Protein AF-A0A2I1IEX5-F1 (afdb_monomer)

Secondary structure (DSSP, 8-state):
--HHHHHHHHHHHHHHHHHHHTS--B-------B-TTS-B---TT--SS---HHHHHHHHHHHHHHHHHHHS-TTHHHHHHHHHHHHHHHHHHHHHHHHTSTTB-HHHHHHHHHHHHHHHHHHHHHHS-S------TT------SS---TTT-HHHHHHHHHHT--GGGG-

Solvent-accessible surface area (backbone atoms only — not comparable to full-atom values): 9622 Å² total; per-residue (Å²): 116,43,69,65,58,53,43,50,50,48,45,50,46,23,54,51,43,36,59,52,21,61,34,53,36,58,53,81,83,68,75,81,57,52,43,102,82,71,48,69,63,77,56,94,74,80,66,84,81,38,50,44,69,66,45,36,52,48,20,51,53,44,37,53,46,41,55,49,48,70,74,43,58,82,80,49,33,53,59,43,20,51,52,38,26,51,47,16,47,50,37,16,52,55,18,41,59,42,38,74,39,97,46,37,23,76,50,10,52,51,34,17,53,48,14,46,52,40,16,50,51,28,41,51,64,40,72,37,76,93,71,62,56,72,80,60,88,73,58,72,72,81,68,70,90,73,85,81,54,75,91,77,35,70,66,58,53,56,50,33,55,74,72,70,45,64,80,78,75,81,116

Foldseek 3Di:
DALVVLLVVLLVLLVVLLVLQQAAFFAPPDPQPQPPVSHRPPDPPPPDGHGDPQSNVLSVVSNVLSVVCSVDDLVCLQVSLVVQLVSLVVQLVVLVVSCPDPRGDPSSVVSNVSSNVSSVSSCCSSVPDSDNPHPVPPVPPPPPPDDDDCVNDVVVVVVCVVVVHDPVVPD

pLDDT: mean 72.87, std 15.03, range [41.56, 92.31]

Mean predicted aligned error: 15.67 Å

Organism: NCBI:txid479117

Nearest PDB structures (foldseek):
  6q58-assembly1_A  TM=7.663E-01  e=9.012E+00  Streptomyces lividans 1326
  8i9x-assembly1_CY  TM=2.949E-01  e=9.497E+00  Thermochaetoides thermophila DSM 1495

Sequence (171 aa):
MTRGRSVLLLLAAAGILWFVSTRELVTMTGAVNTGPAGVADAAPGASGGGGSPVLTAQAAAFAVTALLLAMLGTAGRRITGVLMVLLGFGYFGTGLGIALGQDASPWAWIAAAAGLAAAAAAGLVGFGRSQWRTSQKFERADIAEGDADPDDDPAAAWDALSRGEDPDDIR

InterPro domains:
  IPR019051 Trp biosynthesis associated, transmembrane protein, Oprn/Chp [PF09534] (7-167)

Structure (mmCIF, N/CA/C/O backbone):
data_AF-A0A2I1IEX5-F1
#
_entry.id   AF-A0A2I1IEX5-F1
#
loop_
_atom_site.group_PDB
_atom_site.id
_atom_site.type_symbol
_atom_site.label_atom_id
_atom_site.label_alt_id
_atom_site.label_comp_id
_atom_site.label_asym_id
_atom_site.label_entity_id
_atom_site.label_seq_id
_atom_site.pdbx_PDB_ins_code
_atom_site.Cartn_x
_atom_site.Cartn_y
_atom_site.Cartn_z
_atom_site.occupancy
_atom_site.B_iso_or_equiv
_atom_site.auth_seq_id
_atom_site.auth_comp_id
_atom_site.auth_asym_id
_atom_site.auth_atom_id
_atom_site.pdbx_PDB_model_num
ATOM 1 N N . MET A 1 1 ? -15.815 -2.029 10.004 1.00 58.78 1 MET A N 1
ATOM 2 C CA . MET A 1 1 ? -14.502 -2.649 10.289 1.00 58.78 1 MET A CA 1
ATOM 3 C C . MET A 1 1 ? -14.078 -2.288 11.701 1.00 58.78 1 MET A C 1
ATOM 5 O O . MET A 1 1 ? -14.383 -1.187 12.139 1.00 58.78 1 MET A O 1
ATOM 9 N N . THR A 1 2 ? -13.443 -3.215 12.419 1.00 71.31 2 THR A N 1
ATOM 10 C CA . THR A 1 2 ? -12.861 -2.949 13.745 1.00 71.31 2 THR A CA 1
ATOM 11 C C . THR A 1 2 ? -11.490 -2.291 13.600 1.00 71.31 2 THR A C 1
ATOM 13 O O . THR A 1 2 ? -10.844 -2.454 12.563 1.00 71.31 2 THR A O 1
ATOM 16 N N . ARG A 1 3 ? -11.023 -1.596 14.649 1.00 68.38 3 ARG A N 1
ATOM 17 C CA . ARG A 1 3 ? -9.741 -0.868 14.631 1.00 68.38 3 ARG A CA 1
ATOM 18 C C . ARG A 1 3 ? -8.564 -1.724 14.179 1.00 68.38 3 ARG A C 1
ATOM 20 O O . ARG A 1 3 ? -7.825 -1.333 13.282 1.00 68.38 3 ARG A O 1
ATOM 27 N N . GLY A 1 4 ? -8.475 -2.931 14.732 1.00 75.69 4 GLY A N 1
ATOM 28 C CA . GLY A 1 4 ? -7.438 -3.895 14.374 1.00 75.69 4 GLY A CA 1
ATOM 29 C C . GLY A 1 4 ? -7.501 -4.343 12.913 1.00 75.69 4 GLY A C 1
ATOM 30 O O . GLY A 1 4 ? -6.470 -4.400 12.260 1.00 75.69 4 GLY A O 1
ATOM 31 N N . ARG A 1 5 ? -8.695 -4.595 12.354 1.00 80.44 5 ARG A N 1
ATOM 32 C CA . ARG A 1 5 ? -8.826 -5.060 10.959 1.00 80.44 5 ARG A CA 1
ATOM 33 C C . ARG A 1 5 ? -8.382 -4.005 9.950 1.00 80.44 5 ARG A C 1
ATOM 35 O O . ARG A 1 5 ? -7.716 -4.350 8.984 1.00 80.44 5 ARG A O 1
ATOM 42 N N . SER A 1 6 ? -8.715 -2.738 10.184 1.00 78.19 6 SER A N 1
ATOM 43 C CA . SER A 1 6 ? -8.294 -1.644 9.306 1.00 78.19 6 SER A CA 1
ATOM 44 C C . SER A 1 6 ? -6.773 -1.464 9.302 1.00 78.19 6 SER A C 1
ATOM 46 O O . SER A 1 6 ? -6.176 -1.329 8.240 1.00 78.19 6 SER A O 1
ATOM 48 N N . VAL A 1 7 ? -6.137 -1.510 10.480 1.00 81.81 7 VAL A N 1
ATOM 49 C CA . VAL A 1 7 ? -4.673 -1.402 10.600 1.00 81.81 7 VAL A CA 1
ATOM 50 C C . VAL A 1 7 ? -3.985 -2.610 9.965 1.00 81.81 7 VAL A C 1
ATOM 52 O O . VAL A 1 7 ? -3.039 -2.435 9.206 1.00 81.81 7 VAL A O 1
ATOM 55 N N . LEU A 1 8 ? -4.490 -3.825 10.204 1.00 85.69 8 LEU A N 1
ATOM 56 C CA . LEU A 1 8 ? -3.949 -5.042 9.593 1.00 85.69 8 LEU A CA 1
ATOM 57 C C . LEU A 1 8 ? -4.045 -5.015 8.065 1.00 85.69 8 LEU A C 1
ATOM 59 O O . LEU 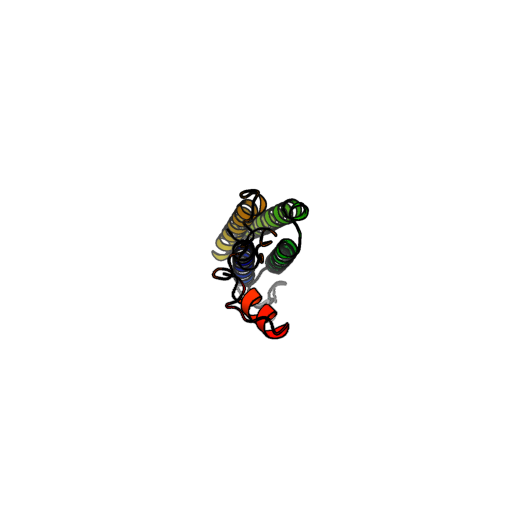A 1 8 ? -3.102 -5.425 7.398 1.00 85.69 8 LEU A O 1
ATOM 63 N N . LEU A 1 9 ? -5.139 -4.491 7.503 1.00 86.62 9 LEU A N 1
ATOM 64 C CA . LEU A 1 9 ? -5.265 -4.318 6.054 1.00 86.62 9 LEU A CA 1
ATOM 65 C C . LEU A 1 9 ? -4.250 -3.318 5.495 1.00 86.62 9 LEU A C 1
ATOM 67 O O . LEU A 1 9 ? -3.648 -3.584 4.458 1.00 86.62 9 LEU A O 1
ATOM 71 N N . LEU A 1 10 ? -4.028 -2.194 6.181 1.00 84.25 10 LEU A N 1
ATOM 72 C CA . LEU A 1 10 ? -3.043 -1.197 5.754 1.00 84.25 10 LEU A CA 1
ATOM 73 C C . LEU A 1 10 ? -1.606 -1.721 5.868 1.00 84.25 10 LEU A C 1
ATOM 75 O O . LEU A 1 10 ? -0.794 -1.463 4.984 1.00 84.25 10 LEU A O 1
ATOM 79 N N . LEU A 1 11 ? -1.300 -2.496 6.911 1.00 87.88 11 LEU A N 1
ATOM 80 C CA . LEU A 1 11 ? -0.005 -3.161 7.063 1.00 87.88 11 LEU A CA 1
ATOM 81 C C . LEU A 1 11 ? 0.211 -4.249 6.008 1.00 87.88 11 LEU A C 1
ATOM 83 O O . LEU A 1 11 ? 1.302 -4.348 5.454 1.00 87.88 11 LEU A O 1
ATOM 87 N N . ALA A 1 12 ? -0.825 -5.022 5.680 1.00 90.69 12 ALA A N 1
ATOM 88 C CA . ALA A 1 12 ? -0.760 -5.985 4.587 1.00 90.69 12 ALA A CA 1
ATOM 89 C C . ALA A 1 12 ? -0.498 -5.283 3.244 1.00 90.69 12 ALA A C 1
ATOM 91 O O . ALA A 1 12 ? 0.367 -5.718 2.487 1.00 90.69 12 ALA A O 1
ATOM 92 N N . ALA A 1 13 ? -1.171 -4.157 2.979 1.00 87.12 13 ALA A N 1
ATOM 93 C CA . ALA A 1 13 ? -0.910 -3.337 1.796 1.00 87.12 13 ALA A CA 1
ATOM 94 C C . ALA A 1 13 ? 0.535 -2.807 1.772 1.00 87.12 13 ALA A C 1
ATOM 96 O O . ALA A 1 13 ? 1.195 -2.887 0.738 1.00 87.12 13 ALA A O 1
ATOM 97 N N . ALA A 1 14 ? 1.058 -2.340 2.911 1.00 88.06 14 ALA A N 1
ATOM 98 C CA . ALA A 1 14 ? 2.449 -1.903 3.033 1.00 88.06 14 ALA A CA 1
ATOM 99 C C . ALA A 1 14 ? 3.446 -3.039 2.739 1.00 88.06 14 ALA A C 1
ATOM 101 O O . ALA A 1 14 ? 4.425 -2.830 2.027 1.00 88.06 14 ALA A O 1
ATOM 102 N N . GLY A 1 15 ? 3.171 -4.253 3.227 1.00 86.56 15 GLY A N 1
ATOM 103 C CA . GLY A 1 15 ? 3.982 -5.437 2.935 1.00 86.56 15 GLY A CA 1
ATOM 104 C C . GLY A 1 15 ? 3.977 -5.816 1.452 1.00 86.56 15 GLY A C 1
ATOM 105 O O . GLY A 1 15 ? 5.023 -6.151 0.899 1.00 86.56 15 GLY A O 1
ATOM 106 N N . ILE A 1 16 ? 2.827 -5.700 0.780 1.00 89.06 16 ILE A N 1
ATOM 107 C CA . ILE A 1 16 ? 2.725 -5.914 -0.671 1.00 89.06 16 ILE A CA 1
ATOM 108 C C . ILE A 1 16 ? 3.541 -4.857 -1.428 1.00 89.06 16 ILE A C 1
ATOM 110 O O . ILE A 1 16 ? 4.324 -5.212 -2.306 1.00 89.06 16 ILE A O 1
ATOM 114 N N . LEU A 1 17 ? 3.411 -3.576 -1.066 1.00 87.44 17 LEU A N 1
ATOM 115 C CA . LEU A 1 17 ? 4.183 -2.479 -1.667 1.00 87.44 17 LEU A CA 1
ATOM 116 C C . LEU A 1 17 ? 5.696 -2.685 -1.505 1.00 87.44 17 LEU A C 1
ATOM 118 O O . LEU A 1 17 ? 6.449 -2.454 -2.451 1.00 87.44 17 LEU A O 1
ATOM 122 N N . TRP A 1 18 ? 6.130 -3.146 -0.330 1.00 89.94 18 TRP A N 1
ATOM 123 C CA . TRP A 1 18 ? 7.527 -3.489 -0.062 1.00 89.94 18 TRP A CA 1
ATOM 124 C C . TRP A 1 18 ? 8.004 -4.637 -0.953 1.00 89.94 18 TRP A C 1
ATOM 126 O O . TRP A 1 18 ? 9.034 -4.542 -1.606 1.00 89.94 18 TRP A O 1
ATOM 136 N N . PHE A 1 19 ? 7.237 -5.721 -1.038 1.00 88.25 19 PHE A N 1
ATOM 137 C CA . PHE A 1 19 ? 7.600 -6.857 -1.883 1.00 88.25 19 PHE A CA 1
ATOM 138 C C . PHE A 1 19 ? 7.674 -6.501 -3.370 1.00 88.25 19 PHE A C 1
ATOM 140 O O . PHE A 1 19 ? 8.504 -7.038 -4.100 1.00 88.25 19 PHE A O 1
ATOM 147 N N . VAL A 1 20 ? 6.799 -5.609 -3.836 1.00 85.62 20 VAL A N 1
ATOM 148 C CA . VAL A 1 20 ? 6.819 -5.134 -5.221 1.00 85.62 20 VAL A CA 1
ATOM 149 C C . VAL A 1 20 ? 8.008 -4.203 -5.471 1.00 85.62 20 VAL A C 1
ATOM 151 O O . VAL A 1 20 ? 8.590 -4.250 -6.553 1.00 85.62 20 VAL A O 1
ATOM 154 N N . SER A 1 21 ? 8.436 -3.408 -4.483 1.00 80.81 21 SER A N 1
ATOM 155 C CA . SER A 1 21 ? 9.579 -2.502 -4.654 1.00 80.81 21 SER A CA 1
ATOM 156 C C . SER A 1 21 ? 10.922 -3.228 -4.768 1.00 80.81 21 SER A C 1
ATOM 158 O O . SER A 1 21 ? 11.858 -2.666 -5.337 1.00 80.81 21 SER A O 1
ATOM 160 N N . THR A 1 22 ? 11.012 -4.474 -4.286 1.00 84.00 22 THR A N 1
ATOM 161 C CA . THR A 1 22 ? 12.188 -5.354 -4.429 1.00 84.00 22 THR A CA 1
ATOM 162 C C . THR A 1 22 ? 12.194 -6.161 -5.731 1.00 84.00 22 THR A C 1
ATOM 164 O O . THR A 1 22 ? 12.905 -7.161 -5.823 1.00 84.00 22 THR A O 1
ATOM 167 N N . ARG A 1 23 ? 11.322 -5.838 -6.693 1.00 86.44 23 ARG A N 1
ATOM 168 C CA . ARG A 1 23 ? 11.277 -6.512 -7.997 1.00 86.44 23 ARG A CA 1
ATOM 169 C C . ARG A 1 23 ? 12.037 -5.734 -9.054 1.00 86.44 23 ARG A C 1
ATOM 171 O O . ARG A 1 23 ? 12.189 -4.519 -8.972 1.00 86.44 23 ARG A O 1
ATOM 178 N N . GLU A 1 24 ? 12.470 -6.447 -10.087 1.00 83.06 24 GLU A N 1
ATOM 179 C CA . GLU A 1 24 ? 13.081 -5.842 -11.264 1.00 83.06 24 GLU A CA 1
ATOM 180 C C . GLU A 1 24 ? 12.024 -5.056 -12.041 1.00 83.06 24 GLU A C 1
ATOM 182 O O . GLU A 1 24 ? 11.181 -5.623 -12.737 1.00 83.06 24 GLU A O 1
ATOM 187 N N . LEU A 1 25 ? 12.051 -3.735 -11.866 1.00 78.38 25 LEU A N 1
ATOM 188 C CA . LEU A 1 25 ? 11.106 -2.798 -12.481 1.00 78.38 25 LEU A CA 1
ATOM 189 C C . LEU A 1 25 ? 11.588 -2.295 -13.846 1.00 78.38 25 LEU A C 1
ATOM 191 O O . LEU A 1 25 ? 10.776 -1.851 -14.655 1.00 78.38 25 LEU A O 1
ATOM 195 N N . VAL A 1 26 ? 12.890 -2.399 -14.107 1.00 80.38 26 VAL A N 1
ATOM 196 C CA . VAL A 1 26 ? 13.530 -2.043 -15.373 1.00 80.38 26 VAL A CA 1
ATOM 197 C C . VAL A 1 26 ? 14.331 -3.245 -15.841 1.00 80.38 26 VAL A C 1
ATOM 199 O O . VAL A 1 26 ? 15.145 -3.786 -15.091 1.00 80.38 26 VAL A O 1
ATOM 202 N N . THR A 1 27 ? 14.083 -3.660 -17.073 1.00 76.12 27 THR A N 1
ATOM 203 C CA . THR A 1 27 ? 14.806 -4.745 -17.722 1.00 76.12 27 THR A CA 1
ATOM 204 C C . THR A 1 27 ? 16.108 -4.153 -18.239 1.00 76.12 27 THR A C 1
ATOM 206 O O . THR A 1 27 ? 16.107 -3.406 -19.212 1.00 76.12 27 THR A O 1
ATOM 209 N N . MET A 1 28 ? 17.235 -4.425 -17.581 1.00 63.97 28 MET A N 1
ATOM 210 C CA . MET A 1 28 ? 18.524 -4.054 -18.161 1.00 63.97 28 MET A CA 1
ATOM 211 C C . MET A 1 28 ? 18.800 -4.981 -19.338 1.00 63.97 28 MET A C 1
ATOM 213 O O . MET A 1 28 ? 19.320 -6.083 -19.168 1.00 63.97 28 MET A O 1
ATOM 217 N N . THR A 1 29 ? 18.470 -4.530 -20.546 1.00 56.00 29 THR A N 1
ATOM 218 C CA . THR A 1 29 ? 18.932 -5.149 -21.791 1.00 56.00 29 THR A CA 1
ATOM 219 C C . THR A 1 29 ? 20.416 -4.819 -21.968 1.00 56.00 29 THR A C 1
ATOM 221 O O . THR A 1 29 ? 20.822 -4.037 -22.821 1.00 56.00 29 THR A O 1
ATOM 224 N N . GLY A 1 30 ? 21.250 -5.354 -21.077 1.00 52.53 30 GLY A N 1
ATOM 225 C CA . GLY A 1 30 ? 22.690 -5.191 -21.133 1.00 52.53 30 GLY A CA 1
ATOM 226 C C . GLY A 1 30 ? 23.251 -6.038 -22.265 1.00 52.53 30 GLY A C 1
ATOM 227 O O . GLY A 1 30 ? 23.615 -7.191 -22.051 1.00 52.53 30 GLY A O 1
ATOM 228 N N . ALA A 1 31 ? 23.384 -5.466 -23.462 1.00 48.72 31 ALA A N 1
ATOM 229 C CA . ALA A 1 31 ? 24.525 -5.846 -24.278 1.00 48.72 31 ALA A CA 1
ATOM 230 C C . ALA A 1 31 ? 25.757 -5.466 -23.449 1.00 48.72 31 ALA A C 1
ATOM 232 O O . ALA A 1 31 ? 26.024 -4.282 -23.241 1.00 48.72 31 ALA A O 1
ATOM 233 N N . VAL A 1 32 ? 26.453 -6.461 -22.895 1.00 57.03 32 VAL A N 1
ATOM 234 C CA . VAL A 1 32 ? 27.771 -6.257 -22.290 1.00 57.03 32 VAL A CA 1
ATOM 235 C C . VAL A 1 32 ? 28.695 -5.863 -23.436 1.00 57.03 32 VAL A C 1
ATOM 237 O O . VAL A 1 32 ? 29.321 -6.707 -24.070 1.00 57.03 32 VAL A O 1
ATOM 240 N N . ASN A 1 33 ? 28.715 -4.576 -23.765 1.00 56.19 33 ASN A N 1
ATOM 241 C CA . ASN A 1 33 ? 29.675 -4.030 -24.699 1.00 56.19 33 ASN A CA 1
ATOM 242 C C . ASN A 1 33 ? 31.002 -4.000 -23.946 1.00 56.19 33 ASN A C 1
ATOM 244 O O . ASN A 1 33 ? 31.249 -3.139 -23.105 1.00 56.19 33 ASN A O 1
ATOM 248 N N . THR A 1 34 ? 31.834 -5.007 -24.182 1.00 61.38 34 THR A N 1
ATOM 249 C CA . THR A 1 34 ? 33.238 -4.949 -23.792 1.00 61.38 34 THR A CA 1
ATOM 250 C C . THR A 1 34 ? 33.888 -3.842 -24.611 1.00 61.38 34 THR A C 1
ATOM 252 O O . THR A 1 34 ? 33.848 -3.896 -25.845 1.00 61.38 34 THR A O 1
ATOM 255 N N . GLY A 1 35 ? 34.477 -2.845 -23.950 1.00 64.38 35 GLY A N 1
ATOM 256 C CA . GLY A 1 35 ? 35.263 -1.826 -24.640 1.00 64.38 35 GLY A CA 1
ATOM 257 C C . GLY A 1 35 ? 36.471 -2.446 -25.370 1.00 64.38 35 GLY A C 1
ATOM 258 O O . GLY A 1 35 ? 36.786 -3.622 -25.161 1.00 64.38 35 GLY A O 1
ATOM 259 N N . PRO A 1 36 ? 37.214 -1.677 -26.189 1.00 63.28 36 PRO A N 1
ATOM 260 C CA . PRO A 1 36 ? 38.344 -2.173 -26.994 1.00 63.28 36 PRO A CA 1
ATOM 261 C C . PRO A 1 36 ? 39.446 -2.903 -26.203 1.00 63.28 36 PRO A C 1
ATOM 263 O O . PRO A 1 36 ? 40.248 -3.625 -26.784 1.00 63.28 36 PRO A O 1
ATOM 266 N N . ALA A 1 37 ? 39.487 -2.720 -24.880 1.00 72.56 37 ALA A N 1
ATOM 267 C CA . ALA A 1 37 ? 40.426 -3.364 -23.966 1.00 72.56 37 ALA A CA 1
ATOM 268 C C . ALA A 1 37 ? 39.916 -4.694 -23.363 1.00 72.56 37 ALA A C 1
ATOM 270 O O . ALA A 1 37 ? 40.577 -5.251 -22.490 1.00 72.56 37 ALA A O 1
ATOM 271 N N . GLY A 1 38 ? 38.735 -5.190 -23.757 1.00 62.31 38 GLY A N 1
ATOM 272 C CA . GLY A 1 38 ? 38.125 -6.396 -23.173 1.00 62.31 38 GLY A CA 1
ATOM 273 C C . GLY A 1 38 ? 37.622 -6.214 -21.735 1.00 62.31 38 GLY A C 1
ATOM 274 O O . GLY A 1 38 ? 37.151 -7.164 -21.115 1.00 62.31 38 GLY A O 1
ATOM 275 N N . VAL A 1 39 ? 37.704 -4.993 -21.202 1.00 67.25 39 VAL A N 1
ATOM 276 C CA . VAL A 1 39 ? 37.145 -4.627 -19.902 1.00 67.25 39 VAL A CA 1
ATOM 277 C C . VAL A 1 39 ? 35.660 -4.353 -20.105 1.00 67.25 39 VAL A C 1
ATOM 279 O O . VAL A 1 39 ? 35.280 -3.585 -20.990 1.00 67.25 39 VAL A O 1
ATOM 282 N N . ALA A 1 40 ? 34.816 -5.020 -19.318 1.00 63.00 40 ALA A N 1
ATOM 283 C CA . ALA A 1 40 ? 33.397 -4.709 -19.286 1.00 63.00 40 ALA A CA 1
ATOM 284 C C . ALA A 1 40 ? 33.240 -3.256 -18.827 1.00 63.00 40 ALA A C 1
ATOM 286 O O . ALA A 1 40 ? 33.665 -2.914 -17.720 1.00 63.00 40 ALA A O 1
ATOM 287 N N . ASP A 1 41 ? 32.635 -2.413 -19.663 1.00 58.25 41 ASP A N 1
ATOM 288 C CA . ASP A 1 41 ? 32.172 -1.114 -19.203 1.00 58.25 41 ASP A CA 1
ATOM 289 C C . ASP A 1 41 ? 31.073 -1.390 -18.179 1.00 58.25 41 ASP A C 1
ATOM 291 O O . ASP A 1 41 ? 29.955 -1.789 -18.515 1.00 58.25 41 ASP A O 1
ATOM 295 N N . ALA A 1 42 ? 31.410 -1.248 -16.898 1.00 55.72 42 ALA A N 1
ATOM 296 C CA . ALA A 1 42 ? 30.414 -1.220 -15.847 1.00 55.72 42 ALA A CA 1
ATOM 297 C C . ALA A 1 42 ? 29.574 0.036 -16.089 1.00 55.72 42 ALA A C 1
ATOM 299 O O . ALA A 1 42 ? 29.942 1.132 -15.666 1.00 55.72 42 ALA A O 1
ATOM 300 N N . ALA A 1 43 ? 28.470 -0.114 -16.823 1.00 51.75 43 ALA A N 1
ATOM 301 C CA . ALA A 1 43 ? 27.490 0.945 -16.963 1.00 51.75 43 ALA A CA 1
ATOM 302 C C . ALA A 1 43 ? 27.156 1.455 -15.546 1.00 51.75 43 ALA A C 1
ATOM 304 O O . ALA A 1 43 ? 26.881 0.629 -14.663 1.00 51.75 43 ALA A O 1
ATOM 305 N N . PRO A 1 44 ? 27.221 2.775 -15.287 1.00 43.03 44 PRO A N 1
ATOM 306 C CA . PRO A 1 44 ? 26.899 3.333 -13.980 1.00 43.03 44 PRO A CA 1
ATOM 307 C C . PRO A 1 44 ? 25.427 3.023 -13.692 1.00 43.03 44 PRO A C 1
ATOM 309 O O . PRO A 1 44 ? 24.526 3.660 -14.227 1.00 43.03 44 PRO A O 1
ATOM 312 N N . GLY A 1 45 ? 25.189 1.963 -12.920 1.00 48.12 45 GLY A N 1
ATOM 313 C CA . GLY A 1 45 ? 23.868 1.351 -12.777 1.00 48.12 45 GLY A CA 1
ATOM 314 C C . GLY A 1 45 ? 23.885 -0.163 -12.573 1.00 48.12 45 GLY A C 1
ATOM 315 O O . GLY A 1 45 ? 22.880 -0.698 -12.115 1.00 48.12 45 GLY A O 1
ATOM 316 N N . ALA A 1 46 ? 25.009 -0.851 -12.817 1.00 47.12 46 ALA A N 1
ATOM 317 C CA . ALA A 1 46 ? 25.199 -2.267 -12.473 1.00 47.12 46 ALA A CA 1
ATOM 318 C C . ALA A 1 46 ? 25.333 -2.502 -10.948 1.00 47.12 46 ALA A C 1
ATOM 320 O O . ALA A 1 46 ? 26.222 -3.201 -10.469 1.00 47.12 46 ALA A O 1
ATOM 321 N N . SER A 1 47 ? 24.449 -1.892 -10.163 1.00 44.50 47 SER A N 1
ATOM 322 C CA . SER A 1 47 ? 24.184 -2.281 -8.785 1.00 44.50 47 SER A CA 1
ATOM 323 C C . SER A 1 47 ? 23.299 -3.520 -8.855 1.00 44.50 47 SER A C 1
ATOM 325 O O . SER A 1 47 ? 22.175 -3.449 -9.351 1.00 44.50 47 SER A O 1
ATOM 327 N N . GLY A 1 48 ? 23.817 -4.666 -8.420 1.00 44.53 48 GLY A N 1
ATOM 328 C CA . GLY A 1 48 ? 23.094 -5.932 -8.478 1.00 44.53 48 GLY A CA 1
ATOM 329 C C . GLY A 1 48 ? 21.687 -5.852 -7.875 1.00 44.53 48 GLY A C 1
ATOM 330 O O . GLY A 1 48 ? 21.495 -5.311 -6.789 1.00 44.53 48 GLY A O 1
ATOM 331 N N . GLY A 1 49 ? 20.719 -6.447 -8.575 1.00 46.88 49 GLY A N 1
ATOM 332 C CA . GLY A 1 49 ? 19.494 -6.964 -7.965 1.00 46.88 49 GLY A CA 1
ATOM 333 C C . GLY A 1 49 ? 18.398 -5.948 -7.642 1.00 46.88 49 GLY A C 1
ATOM 334 O O . GLY A 1 49 ? 17.966 -5.847 -6.500 1.00 46.88 49 GLY A O 1
ATOM 335 N N . GLY A 1 50 ? 17.892 -5.269 -8.671 1.00 61.00 50 GLY A N 1
ATOM 336 C CA . GLY A 1 50 ? 16.462 -5.348 -8.992 1.00 61.00 50 GLY A CA 1
ATOM 337 C C . GLY A 1 50 ? 15.447 -4.751 -8.017 1.00 61.00 50 GLY A C 1
ATOM 338 O O . GLY A 1 50 ? 14.517 -5.450 -7.634 1.00 61.00 50 GLY A O 1
ATOM 339 N N . GLY A 1 51 ? 15.558 -3.470 -7.662 1.00 68.25 51 GLY A N 1
ATOM 340 C CA . GLY A 1 51 ? 14.493 -2.752 -6.951 1.00 68.25 51 GLY A CA 1
ATOM 341 C C . GLY A 1 51 ? 14.676 -1.234 -6.964 1.00 68.25 51 GLY A C 1
ATOM 342 O O . GLY A 1 51 ? 15.783 -0.740 -7.172 1.00 68.25 51 GLY A O 1
ATOM 343 N N . SER A 1 52 ? 13.600 -0.472 -6.745 1.00 78.06 52 SER A N 1
ATOM 344 C CA . SER A 1 52 ? 13.673 0.999 -6.674 1.00 78.06 52 SER A CA 1
ATOM 345 C C . SER A 1 52 ? 13.819 1.464 -5.219 1.00 78.06 52 SER A C 1
ATOM 347 O O . SER A 1 52 ? 12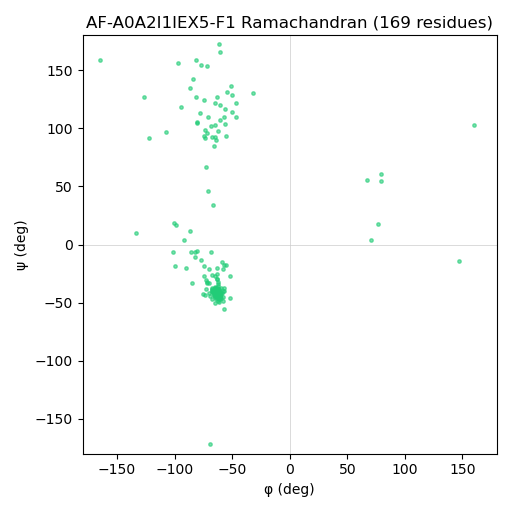.898 1.248 -4.426 1.00 78.06 52 SER A O 1
ATOM 349 N N . PRO A 1 53 ? 14.918 2.152 -4.842 1.00 80.50 53 PRO A N 1
ATOM 350 C CA . PRO A 1 53 ? 15.111 2.630 -3.470 1.00 80.50 53 PRO A CA 1
ATOM 351 C C . PRO A 1 53 ? 14.044 3.653 -3.063 1.00 80.50 53 PRO A C 1
ATOM 353 O O . PRO A 1 53 ? 13.648 3.708 -1.900 1.00 80.50 53 PRO A O 1
ATOM 356 N N . VAL A 1 54 ? 13.524 4.418 -4.028 1.00 83.00 54 VAL A N 1
ATOM 357 C CA . VAL A 1 54 ? 12.452 5.396 -3.809 1.00 83.00 54 VAL A CA 1
ATOM 358 C C . VAL A 1 54 ? 11.139 4.694 -3.461 1.00 83.00 54 VAL A C 1
ATOM 360 O O . VAL A 1 54 ? 10.501 5.060 -2.475 1.00 83.00 54 VAL A O 1
ATOM 363 N N . LEU A 1 55 ? 10.764 3.650 -4.210 1.00 82.12 55 LEU A N 1
ATOM 364 C CA . LEU A 1 55 ? 9.551 2.873 -3.921 1.00 82.12 55 LEU A CA 1
ATOM 365 C C . LEU A 1 55 ? 9.660 2.146 -2.574 1.00 82.12 55 LEU A C 1
ATOM 367 O O . LEU A 1 55 ? 8.692 2.097 -1.817 1.00 82.12 55 LEU A O 1
ATOM 371 N N . THR A 1 56 ? 10.846 1.634 -2.238 1.00 85.19 56 THR A N 1
ATOM 372 C CA . THR A 1 56 ? 11.107 0.987 -0.944 1.00 85.19 56 THR A CA 1
ATOM 373 C C . THR A 1 56 ? 10.985 1.980 0.217 1.00 85.19 56 THR A C 1
ATOM 375 O O . THR A 1 56 ? 10.334 1.683 1.222 1.00 85.19 56 THR A O 1
ATOM 378 N N . ALA A 1 57 ? 11.524 3.196 0.073 1.00 84.56 57 ALA A N 1
ATOM 379 C CA . ALA A 1 57 ? 11.366 4.258 1.068 1.00 84.56 57 ALA A CA 1
ATOM 380 C C . ALA A 1 57 ? 9.896 4.689 1.231 1.00 84.56 57 ALA A C 1
ATOM 382 O O . ALA A 1 57 ? 9.425 4.889 2.352 1.00 84.56 57 ALA A O 1
ATOM 383 N N . GLN A 1 58 ? 9.144 4.774 0.130 1.00 81.44 58 GLN A N 1
ATOM 384 C CA . GLN A 1 58 ? 7.710 5.071 0.162 1.00 81.44 58 GLN A CA 1
ATOM 385 C C . GLN A 1 58 ? 6.902 3.962 0.854 1.00 81.44 58 GLN A C 1
ATOM 387 O O . GLN A 1 58 ? 6.018 4.269 1.656 1.00 81.44 58 GLN A O 1
ATOM 392 N N . ALA A 1 59 ? 7.225 2.686 0.613 1.00 81.12 59 ALA A N 1
ATOM 393 C CA . ALA A 1 59 ? 6.591 1.558 1.298 1.00 81.12 59 ALA A CA 1
ATOM 394 C C . ALA A 1 59 ? 6.839 1.603 2.819 1.00 81.12 59 ALA A C 1
ATOM 396 O O . ALA A 1 59 ? 5.905 1.418 3.606 1.00 81.12 59 ALA A O 1
ATOM 397 N N . ALA A 1 60 ? 8.064 1.935 3.245 1.00 85.25 60 ALA A N 1
ATOM 398 C CA . ALA A 1 60 ? 8.392 2.130 4.659 1.00 85.25 60 ALA A CA 1
ATOM 399 C C . ALA A 1 60 ? 7.614 3.303 5.279 1.00 85.25 60 ALA A C 1
ATOM 401 O O . ALA A 1 60 ? 7.021 3.158 6.350 1.00 85.25 60 ALA A O 1
ATOM 402 N N . ALA A 1 61 ? 7.551 4.448 4.592 1.00 85.25 61 ALA A N 1
ATOM 403 C CA . ALA A 1 61 ? 6.777 5.602 5.050 1.00 85.25 61 ALA A CA 1
ATOM 404 C C . ALA A 1 61 ? 5.280 5.269 5.198 1.00 85.25 61 ALA A C 1
ATOM 406 O O . ALA A 1 61 ? 4.639 5.696 6.164 1.00 85.25 61 ALA A O 1
ATOM 407 N N . PHE A 1 62 ? 4.726 4.457 4.293 1.00 84.81 62 PHE A N 1
ATOM 408 C CA . PHE A 1 62 ? 3.341 3.989 4.375 1.00 84.81 62 PHE A CA 1
ATOM 409 C C . PHE A 1 62 ? 3.109 3.106 5.611 1.00 84.81 62 PHE A C 1
ATOM 411 O O . PHE A 1 62 ? 2.129 3.307 6.333 1.00 84.81 62 PHE A O 1
ATOM 418 N N . ALA A 1 63 ? 4.034 2.186 5.908 1.00 83.94 63 ALA A N 1
ATOM 419 C CA . ALA A 1 63 ? 3.980 1.348 7.106 1.00 83.94 63 ALA A CA 1
ATOM 420 C C . ALA A 1 63 ? 4.027 2.182 8.398 1.00 83.94 63 ALA A C 1
ATOM 422 O O . ALA A 1 63 ? 3.183 2.005 9.278 1.00 83.94 63 ALA A O 1
ATOM 423 N N . VAL A 1 64 ? 4.952 3.143 8.495 1.00 85.31 64 VAL A N 1
ATOM 424 C CA . VAL A 1 64 ? 5.058 4.039 9.662 1.00 85.31 64 VAL A CA 1
ATOM 425 C C . VAL A 1 64 ? 3.776 4.852 9.839 1.00 85.31 64 VAL A C 1
ATOM 427 O O . VAL A 1 64 ? 3.235 4.929 10.941 1.00 85.31 64 VAL A O 1
ATOM 430 N N . THR A 1 65 ? 3.226 5.392 8.751 1.00 82.12 65 THR A N 1
ATOM 431 C CA . THR A 1 65 ? 1.965 6.146 8.800 1.00 82.12 65 THR A CA 1
ATOM 432 C C . THR A 1 65 ? 0.797 5.261 9.263 1.00 82.12 65 THR A C 1
ATOM 434 O O . THR A 1 65 ? -0.087 5.735 9.979 1.00 82.12 65 THR A O 1
ATOM 437 N N . ALA A 1 66 ? 0.811 3.961 8.936 1.00 78.62 66 ALA A N 1
ATOM 438 C CA . ALA A 1 66 ? -0.216 3.009 9.370 1.00 78.62 66 ALA A CA 1
ATOM 439 C C . ALA A 1 66 ? -0.161 2.774 10.879 1.00 78.62 66 ALA A C 1
ATOM 441 O O . ALA A 1 66 ? -1.196 2.734 11.548 1.00 78.62 66 ALA A O 1
ATOM 442 N N . LEU A 1 67 ? 1.055 2.663 11.415 1.00 81.62 67 LEU A N 1
ATOM 443 C CA . LEU A 1 67 ? 1.295 2.531 12.848 1.00 81.62 67 LEU A CA 1
ATOM 444 C C . LEU A 1 67 ? 0.892 3.806 13.599 1.00 81.62 67 LEU A C 1
ATOM 446 O O . LEU A 1 67 ? 0.230 3.722 14.633 1.00 81.62 67 LEU A O 1
ATOM 450 N N . LEU A 1 68 ? 1.192 4.986 13.049 1.00 81.31 68 LEU A N 1
ATOM 451 C CA . LEU A 1 68 ? 0.743 6.258 13.623 1.00 81.31 68 LEU A CA 1
ATOM 452 C C . LEU A 1 68 ? -0.788 6.349 13.666 1.00 81.31 68 LEU A C 1
ATOM 454 O O . LEU A 1 68 ? -1.348 6.752 14.684 1.00 81.31 68 LEU A O 1
ATOM 458 N N . LEU A 1 69 ? -1.480 5.901 12.615 1.00 75.88 69 LEU A N 1
ATOM 459 C CA . LEU A 1 69 ? -2.945 5.839 12.587 1.00 75.88 69 LEU A CA 1
ATOM 460 C C . LEU A 1 69 ? -3.506 4.871 13.647 1.00 75.88 69 LEU A C 1
ATOM 462 O O . LEU A 1 69 ? -4.594 5.095 14.182 1.00 75.88 69 LEU A O 1
ATOM 466 N N . ALA A 1 70 ? -2.763 3.818 13.999 1.00 73.88 70 ALA A N 1
ATOM 467 C CA . ALA A 1 70 ? -3.137 2.909 15.078 1.00 73.88 70 ALA A CA 1
ATOM 468 C C . ALA A 1 70 ? -3.032 3.563 16.465 1.00 73.88 70 ALA A C 1
ATOM 470 O O . ALA A 1 70 ? -3.859 3.256 17.323 1.00 73.88 70 ALA A O 1
ATOM 471 N N . MET A 1 71 ? -2.082 4.479 16.674 1.00 77.94 71 MET A N 1
ATOM 472 C CA . MET A 1 71 ? -1.884 5.184 17.948 1.00 77.94 71 MET A CA 1
ATOM 473 C C . MET A 1 71 ? -2.779 6.418 18.100 1.00 77.94 71 MET A C 1
ATOM 475 O O . MET A 1 71 ? -3.227 6.732 19.202 1.00 77.94 71 MET A O 1
ATOM 479 N N . LEU A 1 72 ? -3.081 7.105 17.001 1.00 70.94 72 LEU A N 1
ATOM 480 C CA . LEU A 1 72 ? -3.727 8.412 17.038 1.00 70.94 72 LEU A CA 1
ATOM 481 C C . LEU A 1 72 ? -5.260 8.309 17.160 1.00 70.94 72 LEU A C 1
ATOM 483 O O . LEU A 1 72 ? -5.894 7.411 16.604 1.00 70.94 72 LEU A O 1
ATOM 487 N N . GLY A 1 73 ? -5.862 9.225 17.925 1.00 65.19 73 GLY A N 1
ATOM 488 C CA . GLY A 1 73 ? -7.313 9.305 18.130 1.00 65.19 73 GLY A CA 1
ATOM 489 C C . GLY A 1 73 ? -8.096 9.754 16.886 1.00 65.19 73 GLY A C 1
ATOM 490 O O . GLY A 1 73 ? -7.560 9.906 15.788 1.00 65.19 73 GLY A O 1
ATOM 491 N N . THR A 1 74 ? -9.394 10.015 17.052 1.00 63.84 74 THR A N 1
ATOM 492 C CA . THR A 1 74 ? -10.32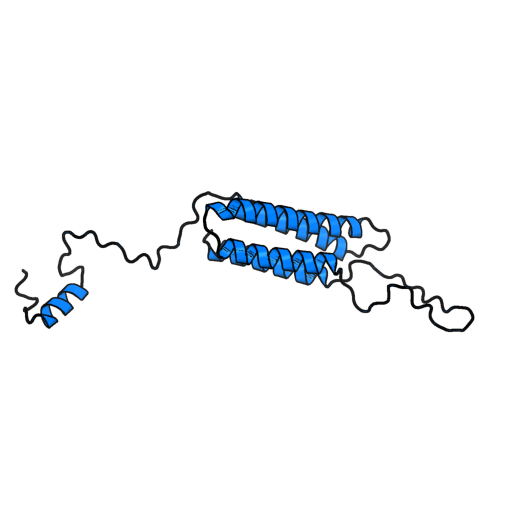5 10.362 15.957 1.00 63.84 74 THR A CA 1
ATOM 493 C C . THR A 1 74 ? -9.907 11.584 15.136 1.00 63.84 74 THR A C 1
ATOM 495 O O . THR A 1 74 ? -10.061 11.563 13.914 1.00 63.84 74 THR A O 1
ATOM 498 N N . ALA A 1 75 ? -9.342 12.620 15.766 1.00 62.84 75 ALA A N 1
ATOM 499 C CA . ALA A 1 75 ? -8.910 13.842 15.080 1.00 62.84 75 ALA A CA 1
ATOM 500 C C . ALA A 1 75 ? -7.720 13.606 14.131 1.00 62.84 75 ALA A C 1
ATOM 502 O O . ALA A 1 75 ? -7.690 14.115 13.011 1.00 62.84 75 ALA A O 1
ATOM 503 N N . GLY A 1 76 ? -6.767 12.766 14.532 1.00 69.25 76 GLY A N 1
ATOM 504 C CA . GLY A 1 76 ? -5.580 12.493 13.729 1.00 69.25 76 GLY A CA 1
ATOM 505 C C . GLY A 1 76 ? -5.804 11.552 12.549 1.00 69.25 76 GLY A C 1
ATOM 506 O O . GLY A 1 76 ? -4.966 11.499 11.648 1.00 69.25 76 GLY A O 1
ATOM 507 N N . ARG A 1 77 ? -6.954 10.865 12.508 1.00 72.88 77 ARG A N 1
ATOM 508 C CA . ARG A 1 77 ? -7.323 9.913 11.450 1.00 72.88 77 ARG A CA 1
ATOM 509 C C . ARG A 1 77 ? -7.429 10.560 10.074 1.00 72.88 77 ARG A C 1
ATOM 511 O O . ARG A 1 77 ? -7.045 9.947 9.085 1.00 72.88 77 ARG A O 1
ATOM 518 N N . ARG A 1 78 ? -7.958 11.786 9.986 1.00 78.31 78 ARG A N 1
ATOM 519 C CA . ARG A 1 78 ? -8.095 12.471 8.690 1.00 78.31 78 ARG A CA 1
ATOM 520 C C . ARG A 1 78 ? -6.738 12.886 8.137 1.00 78.31 78 ARG A C 1
ATOM 522 O O . ARG A 1 78 ? -6.491 12.680 6.959 1.00 78.31 78 ARG A O 1
ATOM 529 N N . ILE A 1 79 ? -5.857 13.403 8.992 1.00 81.88 79 ILE A N 1
ATOM 530 C CA . ILE A 1 79 ? -4.509 13.828 8.597 1.00 81.88 79 ILE A CA 1
ATOM 531 C C . ILE A 1 79 ? -3.690 12.617 8.142 1.00 81.88 79 ILE A C 1
ATOM 533 O O . ILE A 1 79 ? -3.158 12.619 7.038 1.00 81.88 79 ILE A O 1
ATOM 537 N N . THR A 1 80 ? -3.654 11.548 8.943 1.00 81.44 80 THR A N 1
ATOM 538 C CA . THR A 1 80 ? -2.951 10.309 8.560 1.00 81.44 80 THR A CA 1
ATOM 539 C C . THR A 1 80 ? -3.586 9.637 7.344 1.00 81.44 80 THR A C 1
ATOM 541 O O . THR A 1 80 ? -2.861 9.167 6.476 1.00 81.44 80 THR A O 1
ATOM 544 N N . GLY A 1 81 ? -4.916 9.659 7.213 1.00 83.06 81 GLY A N 1
ATOM 545 C CA . GLY A 1 81 ? -5.612 9.172 6.021 1.00 83.06 81 GLY A CA 1
ATOM 546 C C . GLY A 1 81 ? -5.223 9.937 4.753 1.00 83.06 81 GLY A C 1
ATOM 547 O O . GLY A 1 81 ? -4.886 9.316 3.750 1.00 83.06 81 GLY A O 1
ATOM 548 N N . VAL A 1 82 ? -5.196 11.273 4.805 1.00 86.50 82 VAL A N 1
ATOM 549 C CA . VAL A 1 82 ? -4.736 12.114 3.686 1.00 86.50 82 VAL A CA 1
ATOM 550 C C . VAL A 1 82 ? -3.272 11.819 3.354 1.00 86.50 82 VAL A C 1
ATOM 552 O O . VAL A 1 82 ? -2.954 11.610 2.187 1.00 86.50 82 VAL A O 1
ATOM 555 N N . LEU A 1 83 ? -2.395 11.729 4.358 1.00 86.88 83 LEU A N 1
ATOM 556 C CA . LEU A 1 83 ? -0.980 11.398 4.157 1.00 86.88 83 LEU A CA 1
ATOM 557 C C . LEU A 1 83 ? -0.791 10.029 3.494 1.00 86.88 83 LEU A C 1
ATOM 559 O O . LEU A 1 83 ? 0.004 9.903 2.568 1.00 86.88 83 LEU A O 1
ATOM 563 N N . MET A 1 84 ? -1.543 9.012 3.915 1.00 86.06 84 MET A N 1
ATOM 564 C CA . MET A 1 84 ? -1.493 7.686 3.295 1.00 86.06 84 MET A CA 1
ATOM 565 C C . MET A 1 84 ? -1.988 7.695 1.853 1.00 86.06 84 MET A C 1
ATOM 567 O O . MET A 1 84 ? -1.377 7.058 0.999 1.00 86.06 84 MET A O 1
ATOM 571 N N . VAL A 1 85 ? -3.070 8.422 1.565 1.00 89.69 85 VAL A N 1
ATOM 572 C CA . VAL A 1 85 ? -3.559 8.580 0.190 1.00 89.69 85 VAL A CA 1
ATOM 573 C C . VAL A 1 85 ? -2.480 9.237 -0.674 1.00 89.69 85 VAL A C 1
ATOM 5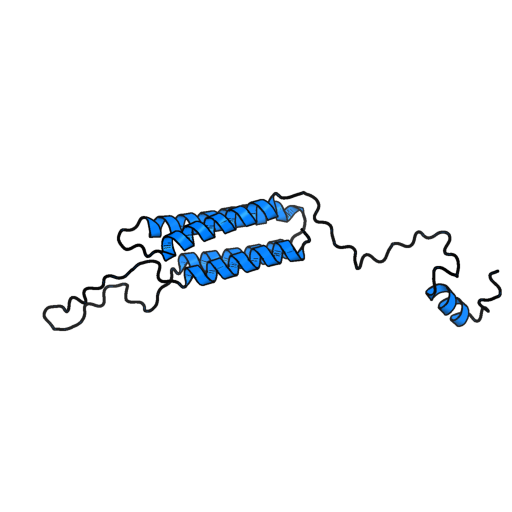75 O O . VAL A 1 85 ? -2.179 8.727 -1.750 1.00 89.69 85 VAL A O 1
ATOM 578 N N . LEU A 1 86 ? -1.837 10.301 -0.181 1.00 91.75 86 LEU A N 1
ATOM 579 C CA . LEU A 1 86 ? -0.731 10.967 -0.875 1.00 91.75 86 LEU A CA 1
ATOM 580 C C . LEU A 1 86 ? 0.469 10.036 -1.092 1.00 91.75 86 LEU A C 1
ATOM 582 O O . LEU A 1 86 ? 1.023 10.017 -2.187 1.00 91.75 86 LEU A O 1
ATOM 586 N N . LEU A 1 87 ? 0.846 9.229 -0.097 1.00 88.88 87 LEU A N 1
ATOM 587 C CA . LEU A 1 87 ? 1.917 8.235 -0.231 1.00 88.88 87 LEU A CA 1
ATOM 588 C C . LEU A 1 87 ? 1.580 7.159 -1.273 1.00 88.88 87 LEU A C 1
ATOM 590 O O . LEU A 1 87 ? 2.435 6.815 -2.087 1.00 88.88 87 LEU A O 1
ATOM 594 N N . GLY A 1 88 ? 0.339 6.663 -1.289 1.00 86.50 88 GLY A N 1
ATOM 595 C CA . GLY A 1 88 ? -0.126 5.703 -2.293 1.00 86.50 88 GLY A CA 1
ATOM 596 C C . GLY A 1 88 ? -0.108 6.287 -3.709 1.00 86.50 88 GLY A C 1
ATOM 597 O O . GLY A 1 88 ? 0.392 5.647 -4.634 1.00 86.50 88 GLY A O 1
ATOM 598 N N . PHE A 1 89 ? -0.557 7.536 -3.875 1.00 91.69 89 PHE A N 1
ATOM 599 C CA . PHE A 1 89 ? -0.442 8.255 -5.150 1.00 91.69 89 PHE A CA 1
ATOM 600 C C . PHE A 1 89 ? 1.011 8.522 -5.550 1.00 91.69 89 PHE A C 1
ATOM 602 O O . PHE A 1 89 ? 1.335 8.421 -6.730 1.00 91.69 89 PHE A O 1
ATOM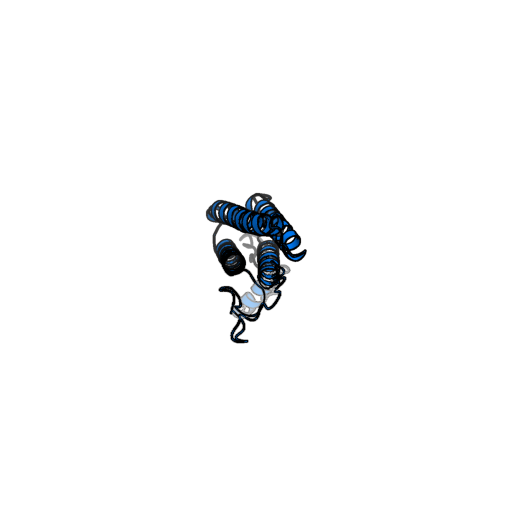 609 N N . GLY A 1 90 ? 1.891 8.818 -4.592 1.00 88.69 90 GLY A N 1
ATOM 610 C CA . GLY A 1 90 ? 3.328 8.947 -4.830 1.00 88.69 90 GLY A CA 1
ATOM 611 C C . GLY A 1 90 ? 3.931 7.653 -5.376 1.00 88.69 90 GLY A C 1
ATOM 612 O O . GLY A 1 90 ? 4.627 7.688 -6.388 1.00 88.69 90 GLY A O 1
ATOM 613 N N . TYR A 1 91 ? 3.591 6.511 -4.773 1.00 89.81 91 TYR A N 1
ATOM 614 C CA . TYR A 1 91 ? 4.016 5.191 -5.248 1.00 89.81 91 TYR A CA 1
ATOM 615 C C . TYR A 1 91 ? 3.450 4.878 -6.641 1.00 89.81 91 TYR A C 1
ATOM 617 O O . TYR A 1 91 ? 4.183 4.419 -7.516 1.00 89.81 91 TYR A O 1
ATOM 625 N N . PHE A 1 92 ? 2.166 5.177 -6.879 1.00 91.12 92 PHE A N 1
ATOM 626 C CA . PHE A 1 92 ? 1.542 5.047 -8.201 1.00 91.12 92 PHE A CA 1
ATOM 627 C C . PHE A 1 92 ? 2.267 5.893 -9.250 1.00 91.12 92 PHE A C 1
ATOM 629 O O . PHE A 1 92 ? 2.603 5.377 -10.309 1.00 91.12 92 PHE A O 1
ATOM 636 N N . GLY A 1 93 ? 2.540 7.166 -8.954 1.00 88.56 93 GLY A N 1
ATOM 637 C CA . GLY A 1 93 ? 3.211 8.081 -9.874 1.00 88.56 93 GLY A CA 1
ATOM 638 C C . GLY A 1 93 ? 4.630 7.629 -10.208 1.00 88.56 93 GLY A C 1
ATOM 639 O O . GLY A 1 93 ? 5.008 7.612 -11.378 1.00 88.56 93 GLY A O 1
ATOM 640 N N . THR A 1 94 ? 5.399 7.193 -9.207 1.00 86.81 94 THR A N 1
ATOM 641 C CA . THR A 1 94 ? 6.740 6.637 -9.426 1.00 86.81 94 THR A CA 1
ATOM 642 C C . THR A 1 94 ? 6.683 5.335 -10.232 1.00 86.81 94 THR A C 1
ATOM 644 O O . THR A 1 94 ? 7.433 5.188 -11.194 1.00 86.81 94 THR A O 1
ATOM 647 N N . GLY A 1 95 ? 5.770 4.416 -9.903 1.00 86.50 95 GLY A N 1
ATOM 648 C CA . GLY A 1 95 ? 5.575 3.169 -10.650 1.00 86.50 95 GLY A CA 1
ATOM 649 C C . GLY A 1 95 ? 5.142 3.404 -12.100 1.00 86.50 95 GLY A C 1
ATOM 650 O O . GLY A 1 95 ? 5.699 2.798 -13.010 1.00 86.50 95 GLY A O 1
ATOM 651 N N . LEU A 1 96 ? 4.208 4.331 -12.330 1.00 90.50 96 LEU A N 1
ATOM 652 C CA . LEU A 1 96 ? 3.729 4.703 -13.661 1.00 90.50 96 LEU A CA 1
ATOM 653 C C . LEU A 1 96 ? 4.832 5.372 -14.487 1.00 90.50 96 LEU A C 1
ATOM 655 O O . LEU A 1 96 ? 4.994 5.047 -15.658 1.00 90.50 96 LEU A O 1
ATOM 659 N N . GLY A 1 97 ? 5.619 6.262 -13.878 1.00 88.19 97 GLY A N 1
ATOM 660 C CA . GLY A 1 97 ? 6.768 6.883 -14.538 1.00 88.19 97 GLY A CA 1
ATOM 661 C C . GLY A 1 97 ? 7.785 5.850 -15.026 1.00 88.19 97 GLY A C 1
ATOM 662 O O . GLY A 1 97 ? 8.284 5.970 -16.140 1.00 88.19 97 GLY A O 1
ATOM 663 N N . ILE A 1 98 ? 8.032 4.799 -14.235 1.00 85.50 98 ILE A N 1
ATOM 664 C CA . ILE A 1 98 ? 8.880 3.673 -14.651 1.00 85.50 98 ILE A CA 1
ATOM 665 C C . ILE A 1 98 ? 8.193 2.854 -15.753 1.00 85.50 98 ILE A C 1
ATOM 667 O O . ILE A 1 98 ? 8.834 2.511 -16.739 1.00 85.50 98 ILE A O 1
ATOM 671 N N . ALA A 1 99 ? 6.895 2.567 -15.614 1.00 88.44 99 ALA A N 1
ATOM 672 C CA . ALA A 1 99 ? 6.132 1.732 -16.546 1.00 88.44 99 ALA A CA 1
ATOM 673 C C . ALA A 1 99 ? 5.996 2.331 -17.956 1.00 88.44 99 ALA A C 1
ATOM 675 O O . ALA A 1 99 ? 5.837 1.593 -18.926 1.00 88.44 99 ALA A O 1
ATOM 676 N N . LEU A 1 100 ? 6.053 3.660 -18.065 1.00 89.44 100 LEU A N 1
ATOM 677 C CA . LEU A 1 100 ? 6.060 4.385 -19.337 1.00 89.44 100 LEU A CA 1
ATOM 678 C C . LEU A 1 100 ? 7.456 4.452 -19.986 1.00 89.44 100 LEU A C 1
ATOM 680 O O . LEU A 1 100 ? 7.582 4.943 -21.107 1.00 89.44 100 LEU A O 1
ATOM 684 N N . GLY A 1 101 ? 8.501 3.983 -19.297 1.00 84.56 101 GLY A N 1
ATOM 685 C CA . GLY A 1 101 ? 9.852 3.873 -19.841 1.00 84.56 101 GLY A CA 1
ATOM 686 C C . GLY A 1 101 ? 9.976 2.754 -20.878 1.00 84.56 101 GLY A C 1
ATOM 687 O O . GLY A 1 101 ? 9.248 1.765 -20.839 1.00 84.56 101 GLY A O 1
ATOM 688 N N . GLN A 1 102 ? 10.926 2.892 -21.80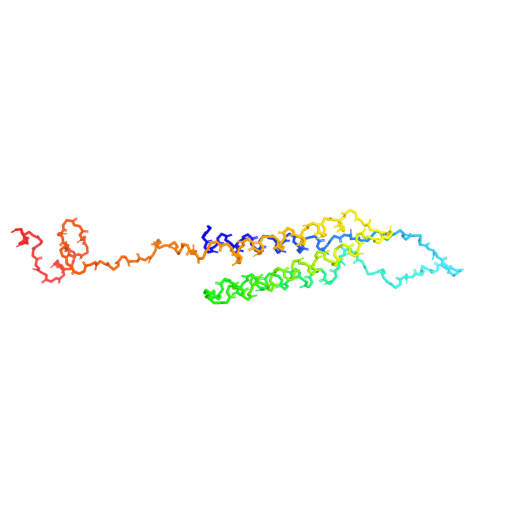7 1.00 79.62 102 GLN A N 1
ATOM 689 C CA . GLN A 1 102 ? 11.107 1.925 -22.901 1.00 79.62 102 GLN A CA 1
ATOM 690 C C . GLN A 1 102 ? 11.591 0.547 -22.423 1.00 79.62 102 GLN A C 1
ATOM 692 O O . GLN A 1 102 ? 11.267 -0.459 -23.044 1.00 79.62 102 GLN A O 1
ATOM 697 N N . ASP A 1 103 ? 12.290 0.502 -21.287 1.00 81.62 103 ASP A N 1
ATOM 698 C CA . ASP A 1 103 ? 12.840 -0.719 -20.688 1.00 81.62 103 ASP A CA 1
ATOM 699 C C . ASP A 1 103 ? 11.981 -1.249 -19.522 1.00 81.62 103 ASP A C 1
ATOM 701 O O . ASP A 1 103 ? 12.449 -2.012 -18.671 1.00 81.62 103 ASP A O 1
ATOM 705 N N . ALA A 1 104 ? 10.717 -0.823 -19.432 1.00 83.50 104 ALA A N 1
ATOM 706 C CA . ALA A 1 104 ? 9.832 -1.186 -18.334 1.00 83.50 104 ALA A CA 1
ATOM 707 C C . ALA A 1 104 ? 9.564 -2.697 -18.274 1.00 83.50 104 ALA A C 1
ATOM 709 O O . ALA A 1 104 ? 9.090 -3.317 -19.226 1.00 83.50 104 ALA A O 1
ATOM 710 N N . SER A 1 105 ? 9.797 -3.285 -17.103 1.00 86.50 105 SER A N 1
ATOM 711 C CA . SER A 1 105 ? 9.367 -4.651 -16.798 1.00 86.50 105 SER A CA 1
ATOM 712 C C . SER A 1 105 ? 7.861 -4.684 -16.480 1.00 86.50 105 SER A C 1
ATOM 714 O O . SER A 1 105 ? 7.322 -3.697 -15.965 1.00 86.50 105 SER A O 1
ATOM 716 N N . PRO A 1 106 ? 7.153 -5.818 -16.681 1.00 86.56 106 PRO A N 1
ATOM 717 C CA . PRO A 1 106 ? 5.756 -5.986 -16.260 1.00 86.56 106 PRO A CA 1
ATOM 718 C C . PRO A 1 106 ? 5.504 -5.639 -14.783 1.00 86.56 106 PRO A C 1
ATOM 720 O O . PRO A 1 106 ? 4.414 -5.195 -14.417 1.00 86.56 106 PRO A O 1
ATOM 723 N N . TRP A 1 107 ? 6.522 -5.780 -13.930 1.00 87.12 107 TRP A N 1
ATOM 724 C CA . TRP A 1 107 ? 6.450 -5.391 -12.522 1.00 87.12 107 TRP A CA 1
ATOM 725 C C . TRP A 1 107 ? 6.228 -3.891 -12.307 1.00 87.12 107 TRP A C 1
ATOM 727 O O . TRP A 1 107 ? 5.643 -3.524 -11.290 1.00 87.12 107 TRP A O 1
ATOM 737 N N . ALA A 1 108 ? 6.617 -3.025 -13.246 1.00 87.12 108 ALA A N 1
ATOM 738 C CA . ALA A 1 108 ? 6.370 -1.586 -13.152 1.00 87.12 108 ALA A CA 1
ATOM 739 C C . ALA A 1 108 ? 4.868 -1.255 -13.213 1.00 87.12 108 ALA A C 1
ATOM 741 O O . ALA A 1 108 ? 4.375 -0.438 -12.433 1.00 87.12 108 ALA A O 1
ATOM 742 N N . TRP A 1 109 ? 4.109 -1.962 -14.058 1.00 89.38 109 TRP A N 1
ATOM 743 C CA . TRP A 1 109 ? 2.647 -1.849 -14.099 1.00 89.38 109 TRP A CA 1
ATOM 744 C C . TRP A 1 109 ? 1.992 -2.384 -12.825 1.00 89.38 109 TRP A C 1
ATOM 746 O O . TRP A 1 109 ? 1.047 -1.779 -12.315 1.00 89.38 109 TRP A O 1
ATOM 756 N N . ILE A 1 110 ? 2.526 -3.476 -12.267 1.00 90.12 110 ILE A N 1
ATOM 757 C CA . ILE A 1 110 ? 2.075 -4.020 -10.977 1.00 90.12 110 ILE A CA 1
ATOM 758 C C . ILE A 1 110 ? 2.355 -3.017 -9.848 1.00 90.12 110 ILE A C 1
ATOM 760 O O . ILE A 1 110 ? 1.492 -2.812 -8.997 1.00 90.12 110 ILE A O 1
ATOM 764 N N . ALA A 1 111 ? 3.511 -2.348 -9.856 1.00 87.12 111 ALA A N 1
ATOM 765 C CA . ALA A 1 111 ? 3.857 -1.309 -8.889 1.00 87.12 111 ALA A CA 1
ATOM 766 C C . ALA A 1 111 ? 2.903 -0.113 -8.969 1.00 87.12 111 ALA A C 1
ATOM 768 O O . ALA A 1 111 ? 2.378 0.323 -7.942 1.00 87.12 111 ALA A O 1
ATOM 769 N N . ALA A 1 112 ? 2.602 0.367 -10.179 1.00 88.81 112 ALA A N 1
ATOM 770 C CA . ALA A 1 112 ? 1.596 1.406 -10.368 1.00 88.8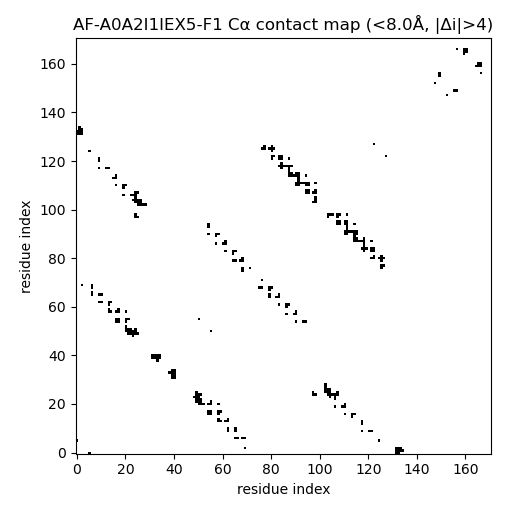1 112 ALA A CA 1
ATOM 771 C C . ALA A 1 112 ? 0.242 0.957 -9.784 1.00 88.81 112 ALA A C 1
ATOM 773 O O . ALA A 1 112 ? -0.296 1.596 -8.876 1.00 88.81 112 ALA A O 1
ATOM 774 N N . ALA A 1 113 ? -0.275 -0.195 -10.217 1.00 92.31 113 ALA A N 1
ATOM 775 C CA . ALA A 1 113 ? -1.552 -0.720 -9.736 1.00 92.31 113 ALA A CA 1
ATOM 776 C C . ALA A 1 113 ? -1.588 -0.896 -8.204 1.00 92.31 113 ALA A C 1
ATOM 778 O O . ALA A 1 113 ? -2.588 -0.551 -7.571 1.00 92.31 113 ALA A O 1
ATOM 779 N N . ALA A 1 114 ? -0.495 -1.364 -7.595 1.00 89.44 114 ALA A N 1
ATOM 780 C CA . ALA A 1 114 ? -0.371 -1.520 -6.147 1.00 89.44 114 ALA A CA 1
ATOM 781 C C . ALA A 1 114 ? -0.439 -0.175 -5.407 1.00 89.44 114 ALA A C 1
ATOM 783 O O . ALA A 1 114 ? -1.152 -0.070 -4.407 1.00 89.44 114 ALA A O 1
ATOM 784 N N . GLY A 1 115 ? 0.236 0.865 -5.911 1.00 84.69 115 GLY A N 1
ATOM 785 C CA . GLY A 1 115 ? 0.158 2.219 -5.351 1.00 84.69 115 GLY A CA 1
ATOM 786 C C . GLY A 1 115 ? -1.266 2.781 -5.382 1.00 84.69 115 GLY A C 1
ATOM 787 O O . GLY A 1 115 ? -1.759 3.299 -4.377 1.00 84.69 115 GLY A O 1
ATOM 788 N N . LEU A 1 116 ? -1.971 2.590 -6.503 1.00 91.38 116 LEU A N 1
ATOM 789 C CA . LEU A 1 116 ? -3.362 3.024 -6.652 1.00 91.38 116 LEU A CA 1
ATOM 790 C C . LEU A 1 116 ? -4.305 2.253 -5.715 1.00 91.38 116 LEU A C 1
ATOM 792 O O . LEU A 1 116 ? -5.152 2.855 -5.051 1.00 91.38 116 LEU A O 1
ATOM 796 N N . ALA A 1 117 ? -4.138 0.933 -5.614 1.00 90.38 117 ALA A N 1
ATOM 797 C CA . ALA A 1 117 ? -4.917 0.096 -4.705 1.00 90.38 117 ALA A CA 1
ATOM 798 C C . ALA A 1 117 ? -4.680 0.479 -3.234 1.00 90.38 117 ALA A C 1
ATOM 800 O O . ALA A 1 117 ? -5.632 0.556 -2.453 1.00 90.38 117 ALA A O 1
ATOM 801 N N . ALA A 1 118 ? -3.435 0.782 -2.858 1.00 86.38 118 ALA A N 1
ATOM 802 C CA . ALA A 1 118 ? -3.094 1.254 -1.520 1.00 86.38 118 ALA A CA 1
ATOM 803 C C . ALA A 1 118 ? -3.708 2.630 -1.218 1.00 86.38 118 ALA A C 1
ATOM 805 O O . ALA A 1 118 ? -4.250 2.825 -0.128 1.00 86.38 118 ALA A O 1
ATOM 806 N N . ALA A 1 119 ? -3.699 3.559 -2.181 1.00 89.25 119 ALA A N 1
ATOM 807 C CA . ALA A 1 119 ? -4.371 4.852 -2.050 1.00 89.25 119 ALA A CA 1
ATOM 808 C C . ALA A 1 119 ? -5.889 4.685 -1.864 1.00 89.25 119 ALA A C 1
ATOM 810 O O . ALA A 1 119 ? -6.477 5.310 -0.979 1.00 89.25 119 ALA A O 1
ATOM 811 N N . ALA A 1 120 ? -6.524 3.795 -2.633 1.00 88.69 120 ALA A N 1
ATOM 812 C CA . ALA A 1 120 ? -7.945 3.488 -2.488 1.00 88.69 120 ALA A CA 1
ATOM 813 C C . ALA A 1 120 ? -8.262 2.864 -1.117 1.00 88.69 120 ALA A C 1
ATOM 815 O O . ALA A 1 120 ? -9.208 3.289 -0.450 1.00 88.69 120 ALA A O 1
ATOM 816 N N . ALA A 1 121 ? -7.447 1.910 -0.653 1.00 85.69 121 ALA A N 1
ATOM 817 C CA . ALA A 1 121 ? -7.592 1.304 0.669 1.00 85.69 121 ALA A CA 1
ATOM 818 C C . ALA A 1 121 ? -7.430 2.342 1.793 1.00 85.69 121 ALA A C 1
ATOM 820 O O . ALA A 1 121 ? -8.260 2.398 2.702 1.00 85.69 121 ALA A O 1
ATOM 821 N N . ALA A 1 122 ? -6.420 3.212 1.705 1.00 83.75 122 ALA A N 1
ATOM 822 C CA . ALA A 1 122 ? -6.221 4.318 2.639 1.00 83.75 122 ALA A CA 1
ATOM 823 C C . ALA A 1 122 ? -7.407 5.289 2.644 1.00 83.75 122 ALA A C 1
ATOM 825 O O . ALA A 1 122 ? -7.870 5.691 3.713 1.00 83.75 122 ALA A O 1
ATOM 826 N N . GLY A 1 123 ? -7.948 5.613 1.467 1.00 84.06 123 GLY A N 1
ATOM 827 C CA . GLY A 1 123 ? -9.135 6.449 1.330 1.00 84.06 123 GLY A CA 1
ATOM 828 C C . GLY A 1 123 ? -10.358 5.821 2.002 1.00 84.06 123 GLY A C 1
ATOM 829 O O . GLY A 1 123 ? -11.013 6.450 2.834 1.00 84.06 123 GLY A O 1
ATOM 830 N N . LEU A 1 124 ? -10.625 4.545 1.724 1.00 83.50 124 LEU A N 1
ATOM 831 C CA . LEU A 1 124 ? -11.726 3.801 2.341 1.00 83.50 124 LEU A CA 1
ATOM 832 C C . LEU A 1 124 ? -11.581 3.705 3.866 1.00 83.50 124 LEU A C 1
ATOM 834 O O . LEU A 1 124 ? -12.574 3.819 4.585 1.00 83.50 124 LEU A O 1
ATOM 838 N N . VAL A 1 125 ? -10.360 3.528 4.378 1.00 78.62 125 VAL A N 1
ATOM 839 C CA . VAL A 1 125 ? -10.098 3.426 5.822 1.00 78.62 125 VAL A CA 1
ATOM 840 C C . VAL A 1 125 ? -10.170 4.792 6.517 1.00 78.62 125 VAL A C 1
ATOM 842 O O . VAL A 1 125 ? -10.757 4.899 7.599 1.00 78.62 125 VAL A O 1
ATOM 845 N N . GLY A 1 126 ? -9.607 5.840 5.912 1.00 73.62 126 GLY A N 1
ATOM 846 C CA . GLY A 1 126 ? -9.563 7.194 6.471 1.00 73.62 126 GLY A CA 1
ATOM 847 C C . GLY A 1 126 ? -10.913 7.917 6.423 1.00 73.62 126 GLY A C 1
ATOM 848 O O . GLY A 1 126 ? -11.326 8.526 7.420 1.00 73.62 126 GLY A O 1
ATOM 849 N N . PHE A 1 127 ? -11.619 7.800 5.293 1.00 74.81 127 PHE A N 1
ATOM 850 C CA . PHE A 1 127 ? -12.894 8.475 5.014 1.00 74.81 127 PHE A CA 1
ATOM 851 C C . PHE A 1 127 ? -14.129 7.578 5.190 1.00 74.81 127 PHE A C 1
ATOM 853 O O . PHE A 1 127 ? -15.255 8.072 5.150 1.00 74.81 127 PHE A O 1
ATOM 860 N N . GLY A 1 128 ? -13.946 6.278 5.443 1.00 67.25 128 GLY A N 1
ATOM 861 C CA . GLY A 1 128 ? -15.028 5.367 5.816 1.00 67.25 128 GLY A CA 1
ATOM 862 C C . GLY A 1 128 ? -15.740 5.769 7.116 1.00 67.25 128 GLY A C 1
ATOM 863 O O . GLY A 1 128 ? -15.252 6.606 7.883 1.00 67.25 128 GLY A O 1
ATOM 864 N N . ARG A 1 129 ? -16.920 5.158 7.348 1.00 55.34 129 ARG A N 1
ATOM 865 C CA . ARG A 1 129 ? -17.904 5.498 8.404 1.00 55.34 129 ARG A CA 1
ATOM 866 C C . ARG A 1 129 ? -17.260 6.039 9.693 1.00 55.34 129 ARG A C 1
ATOM 868 O O . ARG A 1 129 ? -16.340 5.441 10.253 1.00 55.34 129 ARG A O 1
ATOM 875 N N . SER A 1 130 ? -17.779 7.177 10.169 1.00 55.97 130 SER A N 1
ATOM 876 C CA . SER A 1 130 ? -17.220 7.970 11.278 1.00 55.97 130 SER A CA 1
ATOM 877 C C . SER A 1 130 ? -17.076 7.196 12.592 1.00 55.97 130 SER A C 1
ATOM 879 O O . SER A 1 130 ? -16.218 7.539 13.401 1.00 55.97 130 SER A O 1
ATOM 881 N N . GLN A 1 131 ? -17.821 6.106 12.764 1.00 54.38 131 GLN A N 1
ATOM 882 C CA . GLN A 1 131 ? -17.865 5.323 13.989 1.00 54.38 131 GLN A CA 1
ATOM 883 C C . GLN A 1 131 ? -17.138 3.993 13.791 1.00 54.38 131 GLN A C 1
ATOM 885 O O . GLN A 1 131 ? -17.686 3.018 13.269 1.00 54.38 131 GLN A O 1
ATOM 890 N N . TRP A 1 132 ? -15.870 3.946 14.197 1.00 53.50 132 TRP A N 1
ATOM 891 C CA . TRP A 1 132 ? -15.230 2.659 14.440 1.00 53.50 132 TRP A CA 1
ATOM 892 C C . TRP A 1 132 ? -15.890 2.122 15.701 1.00 53.50 132 TRP A C 1
ATOM 894 O O . TRP A 1 132 ? -15.695 2.691 16.768 1.00 53.50 132 TRP A O 1
ATOM 904 N N . ARG A 1 133 ? -16.706 1.067 15.571 1.00 51.94 133 ARG A N 1
ATOM 905 C CA . ARG A 1 133 ? -17.193 0.319 16.732 1.00 51.94 133 ARG A CA 1
ATOM 906 C C . ARG A 1 133 ? -15.957 -0.153 17.493 1.00 51.94 133 ARG A C 1
ATOM 908 O O . ARG A 1 133 ? -15.252 -1.060 17.034 1.00 51.94 133 ARG A O 1
ATOM 915 N N . THR A 1 134 ? -15.652 0.515 18.599 1.00 53.91 134 THR A N 1
ATOM 916 C CA . THR A 1 134 ? -14.783 -0.025 19.633 1.00 53.91 134 THR A CA 1
ATOM 917 C C . THR A 1 134 ? -15.436 -1.338 20.025 1.00 53.91 134 THR A C 1
ATOM 919 O O . THR A 1 134 ? -16.613 -1.397 20.365 1.00 53.91 134 THR A O 1
ATOM 922 N N . SER A 1 135 ? -14.733 -2.442 19.790 1.00 48.03 135 SER A N 1
ATOM 923 C CA . SER A 1 135 ? -15.213 -3.743 20.228 1.00 48.03 135 SER A CA 1
ATOM 924 C C . SER A 1 135 ? -15.163 -3.702 21.747 1.00 48.03 135 SER A C 1
ATOM 926 O O . SER A 1 135 ? -14.115 -3.994 22.315 1.00 48.03 135 SER A O 1
ATOM 928 N N . GLN A 1 136 ? -16.273 -3.321 22.374 1.00 49.09 136 GLN A N 1
ATOM 929 C CA . GLN A 1 136 ? -16.490 -3.274 23.819 1.00 49.09 136 GLN A CA 1
ATOM 930 C C . GLN A 1 136 ? -16.481 -4.675 24.451 1.00 49.09 136 GLN A C 1
ATOM 932 O O . GLN A 1 136 ? -17.183 -4.938 25.411 1.00 49.09 136 GLN A O 1
ATOM 937 N N . LYS A 1 137 ? -15.668 -5.614 23.944 1.00 51.16 137 LYS A N 1
ATOM 938 C CA . LYS A 1 137 ? -15.545 -6.947 24.554 1.00 51.16 137 LYS A CA 1
ATOM 939 C C . LYS A 1 137 ? -14.854 -6.901 25.926 1.00 51.16 137 LYS A C 1
ATOM 941 O O . LYS A 1 137 ? -14.733 -7.931 26.571 1.00 51.16 137 LYS A O 1
ATOM 946 N N . PHE A 1 138 ? -14.356 -5.724 26.310 1.00 51.28 13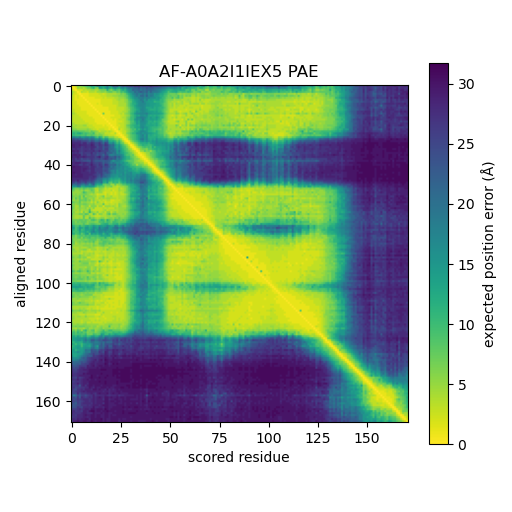8 PHE A N 1
ATOM 947 C CA . PHE A 1 138 ? -13.726 -5.425 27.592 1.00 51.28 138 PHE A CA 1
ATOM 948 C C . PHE A 1 138 ? -14.249 -4.127 28.214 1.00 51.28 138 PHE A C 1
ATOM 950 O O . PHE A 1 138 ? -13.650 -3.650 29.175 1.00 51.28 138 PHE A O 1
ATOM 957 N N . GLU A 1 139 ? -15.321 -3.531 27.677 1.00 45.06 139 GLU A N 1
ATOM 958 C CA . GLU A 1 139 ? -16.011 -2.495 28.442 1.00 45.06 139 GLU A CA 1
ATOM 959 C C . GLU A 1 139 ? -16.767 -3.270 29.511 1.00 45.06 139 GLU A C 1
ATOM 961 O O . GLU A 1 139 ? -17.805 -3.874 29.253 1.00 45.06 139 GLU A O 1
ATOM 966 N N . ARG A 1 140 ? -16.111 -3.402 30.668 1.00 51.69 140 ARG A N 1
ATOM 967 C CA . ARG A 1 140 ? -16.742 -3.768 31.926 1.00 51.69 140 ARG A CA 1
ATOM 968 C C . ARG A 1 140 ? -17.972 -2.874 31.973 1.00 51.69 140 ARG A C 1
ATOM 970 O O . ARG A 1 140 ? -17.808 -1.658 31.972 1.00 51.69 140 ARG A O 1
ATOM 977 N N . ALA A 1 141 ? -19.149 -3.477 31.816 1.00 46.47 141 ALA A N 1
ATOM 978 C CA . ALA A 1 141 ? -20.396 -2.756 31.931 1.00 46.47 141 ALA A CA 1
ATOM 979 C C . ALA A 1 141 ? -20.261 -1.920 33.201 1.00 46.47 141 ALA A C 1
ATOM 981 O O . ALA A 1 141 ? -19.940 -2.474 34.254 1.00 46.47 141 ALA A O 1
ATOM 982 N N . ASP A 1 142 ? -20.396 -0.601 33.078 1.00 45.00 142 ASP A N 1
ATOM 983 C CA . ASP A 1 142 ? -20.866 0.192 34.199 1.00 45.00 142 ASP A CA 1
ATOM 984 C C . ASP A 1 142 ? -22.197 -0.462 34.559 1.00 45.00 142 ASP A C 1
ATOM 986 O O . ASP A 1 142 ? -23.214 -0.258 33.892 1.00 45.00 142 ASP A O 1
ATOM 990 N N . ILE A 1 143 ? -22.126 -1.396 35.507 1.00 46.81 143 ILE A N 1
ATOM 991 C CA . ILE A 1 143 ? -23.275 -1.979 36.164 1.00 46.81 143 ILE A CA 1
ATOM 992 C C . ILE A 1 143 ? -23.965 -0.759 36.738 1.00 46.81 143 ILE A C 1
ATOM 994 O O . ILE A 1 143 ? -23.404 -0.062 37.584 1.00 46.81 143 ILE A O 1
ATOM 998 N N . ALA A 1 144 ? -25.118 -0.438 36.159 1.00 41.56 144 ALA A N 1
ATOM 999 C CA . ALA A 1 144 ? -26.010 0.547 36.714 1.00 41.56 144 ALA A CA 1
ATOM 1000 C C . ALA A 1 144 ? -26.192 0.173 38.185 1.00 41.56 144 ALA A C 1
ATOM 1002 O O . ALA A 1 144 ? -26.666 -0.910 38.514 1.00 41.56 144 ALA A O 1
ATOM 1003 N N . GLU A 1 145 ? -25.695 1.047 39.046 1.00 45.88 145 GLU A N 1
ATOM 1004 C CA . GLU A 1 145 ? -25.787 0.967 40.490 1.00 45.88 145 GLU A CA 1
ATOM 1005 C C . GLU A 1 145 ? -27.275 1.073 40.845 1.00 45.88 145 GLU A C 1
ATOM 1007 O O . GLU A 1 145 ? -27.842 2.161 40.929 1.00 45.88 145 GLU A O 1
ATOM 1012 N N . GLY A 1 146 ? -27.951 -0.071 40.905 1.00 45.28 146 GLY A N 1
ATOM 1013 C CA . GLY A 1 146 ? -29.381 -0.133 41.161 1.00 45.28 146 GLY A CA 1
ATOM 1014 C C . GLY A 1 146 ? -29.979 -1.455 40.706 1.00 45.28 146 GLY A C 1
ATOM 1015 O O . GLY A 1 146 ? -30.261 -1.620 39.525 1.00 45.28 146 GLY A O 1
ATOM 1016 N N . ASP A 1 147 ? -30.229 -2.329 41.682 1.00 42.94 147 ASP A N 1
ATOM 1017 C CA . ASP A 1 147 ? -31.025 -3.562 41.577 1.00 42.94 147 ASP A CA 1
ATOM 1018 C C . ASP A 1 147 ? -30.321 -4.782 40.952 1.00 42.94 147 ASP A C 1
ATOM 1020 O O . ASP A 1 147 ? -30.802 -5.396 40.003 1.00 42.94 147 ASP A O 1
ATOM 1024 N N . ALA A 1 148 ? -29.166 -5.161 41.511 1.00 45.75 148 ALA A N 1
ATOM 1025 C CA . ALA A 1 148 ? -28.611 -6.495 41.293 1.00 45.75 148 ALA A CA 1
ATOM 1026 C C . ALA A 1 148 ? -29.321 -7.494 42.220 1.00 45.75 148 ALA A C 1
ATOM 1028 O O . ALA A 1 148 ? -29.084 -7.510 43.429 1.00 45.75 148 ALA A O 1
ATOM 1029 N N . ASP A 1 149 ? -30.200 -8.305 41.635 1.00 49.44 149 ASP A N 1
ATOM 1030 C CA . ASP A 1 149 ? -30.671 -9.561 42.214 1.00 49.44 149 ASP A CA 1
ATOM 1031 C C . ASP A 1 149 ? -29.434 -10.4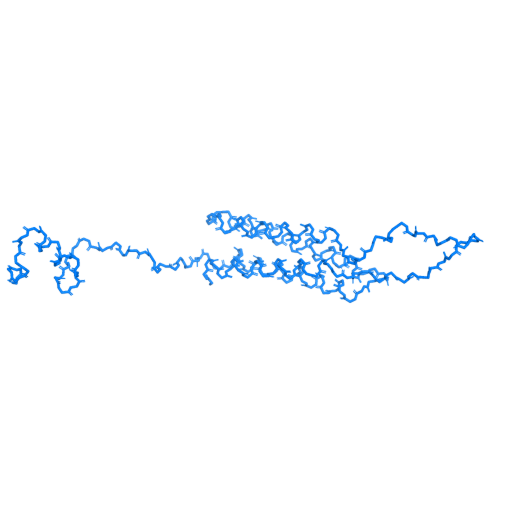27 42.562 1.00 49.44 149 ASP A C 1
ATOM 1033 O O . ASP A 1 149 ? -28.530 -10.539 41.725 1.00 49.44 149 ASP A O 1
ATOM 1037 N N . PRO A 1 150 ? -29.311 -11.004 43.774 1.00 52.00 150 PRO A N 1
ATOM 1038 C CA . PRO A 1 150 ? -28.188 -11.876 44.139 1.00 52.00 150 PRO A CA 1
ATOM 1039 C C . PRO A 1 150 ? -28.005 -13.090 43.210 1.00 52.00 150 PRO A C 1
ATOM 1041 O O . PRO A 1 150 ? -26.909 -13.655 43.179 1.00 52.00 150 PRO A O 1
ATOM 1044 N N . ASP A 1 151 ? -29.016 -13.458 42.416 1.00 56.66 151 ASP A N 1
ATOM 1045 C CA . ASP A 1 151 ? -28.884 -14.475 41.364 1.00 56.66 151 ASP A CA 1
ATOM 1046 C C . ASP A 1 151 ? -28.110 -13.979 40.115 1.00 56.66 151 ASP A C 1
ATOM 1048 O O . ASP A 1 151 ? -27.585 -14.797 39.351 1.00 56.66 151 ASP A O 1
ATOM 1052 N N . ASP A 1 152 ? -27.974 -12.661 39.921 1.00 57.12 152 ASP A N 1
ATOM 1053 C CA . ASP A 1 152 ? -27.320 -12.040 38.757 1.00 57.12 152 ASP A CA 1
ATOM 1054 C C . ASP A 1 152 ? -25.869 -11.578 39.021 1.00 57.12 152 ASP A C 1
ATOM 1056 O O . ASP A 1 152 ? -25.097 -11.418 38.066 1.00 57.12 152 ASP A O 1
ATOM 1060 N N . ASP A 1 153 ? -25.451 -11.409 40.285 1.00 60.03 153 ASP A N 1
ATOM 1061 C CA . ASP A 1 153 ? -24.070 -11.044 40.644 1.00 60.03 153 ASP A CA 1
ATOM 1062 C C . ASP A 1 153 ? -23.398 -12.061 41.591 1.00 60.03 153 ASP A C 1
ATOM 1064 O O . ASP A 1 153 ? -23.425 -11.912 42.818 1.00 60.03 153 ASP A O 1
ATOM 1068 N N . PRO A 1 154 ? -22.687 -13.070 41.050 1.00 62.38 154 PRO A N 1
ATOM 1069 C CA . PRO A 1 154 ? -21.986 -14.048 41.874 1.00 62.38 154 PRO A CA 1
ATOM 1070 C C . PRO A 1 154 ? -20.870 -13.421 42.720 1.00 62.38 154 PRO A C 1
ATOM 1072 O O . PRO A 1 154 ? -20.455 -14.035 43.701 1.00 62.38 154 PRO A O 1
ATOM 1075 N N . ALA A 1 155 ? -20.359 -12.229 42.380 1.00 71.75 155 ALA A N 1
ATOM 1076 C CA . ALA A 1 155 ? -19.342 -11.558 43.188 1.00 71.75 155 ALA A CA 1
ATOM 1077 C C . ALA A 1 155 ? -19.923 -10.994 44.496 1.00 71.75 155 ALA A C 1
ATOM 1079 O O . ALA A 1 155 ? -19.224 -11.004 45.511 1.00 71.75 155 ALA A O 1
ATOM 1080 N N . ALA A 1 156 ? -21.196 -10.589 44.502 1.00 66.50 156 ALA A N 1
ATOM 1081 C CA . ALA A 1 156 ? -21.895 -10.138 45.704 1.00 66.50 156 ALA A CA 1
ATOM 1082 C C . ALA A 1 156 ? -22.059 -11.272 46.733 1.00 66.50 156 ALA A C 1
ATOM 1084 O O . ALA A 1 156 ? -21.848 -11.055 47.926 1.00 66.50 156 ALA A O 1
ATOM 1085 N N . ALA A 1 157 ? -22.321 -12.502 46.273 1.00 65.75 157 ALA A N 1
ATOM 1086 C CA . ALA A 1 157 ? -22.385 -13.686 47.136 1.00 65.75 157 ALA A CA 1
ATOM 1087 C C . ALA A 1 157 ? -21.033 -13.998 47.814 1.00 65.75 157 ALA A C 1
ATOM 1089 O O . ALA A 1 157 ? -20.984 -14.373 48.987 1.00 65.75 157 ALA A O 1
ATOM 1090 N N . TRP A 1 158 ? -19.915 -13.797 47.107 1.00 72.44 158 TRP A N 1
ATOM 1091 C CA . TRP A 1 158 ? -18.574 -13.972 47.682 1.00 72.44 158 TRP A CA 1
ATOM 1092 C C . TRP A 1 158 ? -18.197 -12.863 48.672 1.00 72.44 158 TRP A C 1
ATOM 1094 O O . TRP A 1 158 ? -17.475 -13.119 49.642 1.00 72.44 158 TRP A O 1
ATOM 1104 N N . ASP A 1 159 ? -18.685 -11.642 48.456 1.00 76.56 159 ASP A N 1
ATOM 1105 C CA . ASP A 1 159 ? -18.460 -10.519 49.366 1.00 76.56 159 ASP A CA 1
ATOM 1106 C C . ASP A 1 159 ? -19.283 -10.656 50.660 1.00 76.56 159 ASP A C 1
ATOM 1108 O O . ASP A 1 159 ? -18.752 -10.429 51.749 1.00 76.56 159 ASP A O 1
ATOM 1112 N N . ALA A 1 160 ? -20.527 -11.142 50.569 1.00 71.50 160 ALA A N 1
ATOM 1113 C CA . ALA A 1 160 ? -21.353 -11.489 51.731 1.00 71.50 160 ALA A CA 1
ATOM 1114 C C . ALA A 1 160 ? -20.672 -12.549 52.618 1.00 71.50 160 ALA A C 1
ATOM 1116 O O . ALA A 1 160 ? -20.518 -12.351 53.826 1.00 71.50 160 ALA A O 1
ATOM 1117 N N . LEU A 1 161 ? -20.117 -13.603 52.002 1.00 68.31 161 LEU A N 1
ATOM 1118 C CA . LEU A 1 161 ? -19.358 -14.640 52.711 1.00 68.31 161 LEU A CA 1
ATOM 1119 C C . LEU A 1 161 ? -18.100 -14.079 53.402 1.00 68.31 161 LEU A C 1
ATOM 1121 O O . LEU A 1 161 ? -17.714 -14.534 54.478 1.00 68.31 161 LEU A O 1
ATOM 1125 N N . SER A 1 162 ? -17.468 -13.069 52.796 1.00 76.38 162 SER A N 1
ATOM 1126 C CA . SER A 1 162 ? -16.283 -12.392 53.346 1.00 76.38 162 SER A CA 1
ATOM 1127 C C . SER A 1 162 ? -16.625 -11.464 54.516 1.00 76.38 162 SER A C 1
ATOM 1129 O O . SER A 1 162 ? -15.786 -11.248 55.395 1.00 76.38 162 SER A O 1
ATOM 1131 N N . ARG A 1 163 ? -17.856 -10.941 54.552 1.00 74.12 163 ARG A N 1
ATOM 1132 C CA . ARG A 1 163 ? -18.414 -10.147 55.659 1.00 74.12 163 ARG A CA 1
ATOM 1133 C C . ARG A 1 163 ? -19.043 -11.004 56.763 1.00 74.12 163 ARG A C 1
ATOM 1135 O O . ARG A 1 163 ? -19.357 -10.478 57.828 1.00 74.12 163 ARG A O 1
ATOM 1142 N N . GLY A 1 164 ? -19.133 -12.320 56.553 1.00 74.12 164 GLY A N 1
ATOM 1143 C CA . GLY A 1 164 ? -19.707 -13.270 57.507 1.00 74.12 164 GLY A CA 1
ATOM 1144 C C . GLY A 1 164 ? -21.235 -13.250 57.544 1.00 74.12 164 GLY A C 1
ATOM 1145 O O . GLY A 1 164 ? -21.817 -13.727 58.515 1.00 74.12 164 GLY A O 1
ATOM 1146 N N . GLU A 1 165 ? -21.866 -12.684 56.517 1.00 73.62 165 GLU A N 1
ATOM 1147 C CA . GLU A 1 165 ? -23.312 -12.701 56.312 1.00 73.62 165 GLU A CA 1
ATOM 1148 C C . GLU A 1 165 ? -23.682 -13.993 55.567 1.00 73.62 165 GLU A C 1
ATOM 1150 O O . GLU A 1 165 ? -22.993 -14.386 54.619 1.00 73.62 165 GLU A O 1
ATOM 1155 N N . ASP A 1 166 ? -24.729 -14.686 56.019 1.00 66.12 166 ASP A N 1
ATOM 1156 C CA . ASP A 1 166 ? -25.215 -15.893 55.351 1.00 66.12 166 ASP A CA 1
ATOM 1157 C C . ASP A 1 166 ? -25.963 -15.474 54.069 1.00 66.12 166 ASP A C 1
ATOM 1159 O O . ASP A 1 166 ? -26.878 -14.650 54.151 1.00 66.12 166 ASP A O 1
ATOM 1163 N N . PRO A 1 167 ? -25.596 -15.979 52.875 1.00 57.91 167 PRO A N 1
ATOM 1164 C CA . PRO A 1 167 ? -26.278 -15.631 51.625 1.00 57.91 167 PRO A CA 1
ATOM 1165 C C . PRO A 1 167 ? -27.782 -15.960 51.614 1.00 57.91 167 PRO A C 1
ATOM 1167 O O . PRO A 1 167 ? -28.502 -15.434 50.766 1.00 57.91 167 PRO A O 1
ATOM 1170 N N . ASP A 1 168 ? -28.269 -16.780 52.550 1.00 63.56 168 ASP A N 1
ATOM 1171 C CA . ASP A 1 168 ? -29.689 -17.122 52.680 1.00 63.56 168 ASP A CA 1
ATOM 1172 C C . ASP A 1 168 ? -30.529 -16.074 53.454 1.00 63.56 168 ASP A C 1
ATOM 1174 O O . ASP A 1 168 ? -31.761 -16.132 53.399 1.00 63.56 168 ASP A O 1
ATOM 1178 N N . ASP A 1 169 ? -29.908 -15.090 54.121 1.00 58.81 169 ASP A N 1
ATOM 1179 C CA . ASP A 1 169 ? -30.607 -14.045 54.901 1.00 58.81 169 ASP A CA 1
ATOM 1180 C C . ASP A 1 169 ? -31.161 -12.885 54.041 1.00 58.81 169 ASP A C 1
ATOM 1182 O O . ASP A 1 169 ? -31.855 -12.003 54.552 1.00 58.81 169 ASP A O 1
ATOM 1186 N N . ILE A 1 170 ? -30.875 -12.869 52.733 1.00 58.78 170 ILE A N 1
ATOM 1187 C CA . ILE A 1 170 ? -31.214 -11.771 51.802 1.00 58.78 170 ILE A CA 1
ATOM 1188 C C . ILE A 1 170 ? -32.491 -12.049 50.975 1.00 58.78 170 ILE A C 1
ATOM 1190 O O . ILE A 1 170 ? -32.719 -11.401 49.953 1.00 58.78 170 ILE A O 1
ATOM 1194 N N . ARG A 1 171 ? -33.317 -13.018 51.396 1.00 48.47 171 ARG A N 1
ATOM 1195 C CA . ARG A 1 171 ? -34.567 -13.428 50.725 1.00 48.47 171 ARG A CA 1
ATOM 1196 C C . ARG A 1 171 ? -35.822 -12.705 51.209 1.00 48.47 171 ARG A C 1
ATOM 1198 O O . ARG A 1 171 ? -35.981 -12.520 52.435 1.00 48.47 171 ARG A O 1
#

Radius of gyration: 28.56 Å; Cα contacts (8 Å, |Δi|>4): 188; chains: 1; bounding box: 75×31×84 Å